Protein AF-A0A6I5CE59-F1 (afdb_monomer_lite)

Sequence (77 aa):
FRDAVLTAVNMGRDADTTAAVAGALAGATQGVAAVPEDWAAAIGPARGTCLPSVAGRHVLEVADLLVARAVIDPGDG

Foldseek 3Di:
DVVQLVVQLVPDDPSVVSSVVSCVVVCVVPHPVVDDPVVVVPFAQDCCPVHVVRHRPGPVVVVVVVVVVCVVDVDDD

Secondary structure (DSSP, 8-state):
-HHHHHHHHTT-SSHHHHHHHHHHHHHHHH-GGGS-HHHHHT------SS-GGGTT--HHHHHHHHHHHHHH-----

Structure (mmCIF, N/CA/C/O backbone):
data_AF-A0A6I5CE59-F1
#
_entry.id   AF-A0A6I5CE59-F1
#
loop_
_atom_site.group_PDB
_atom_site.id
_atom_site.type_symbol
_atom_site.label_atom_id
_atom_site.label_alt_id
_atom_site.label_comp_id
_atom_site.label_asym_id
_atom_site.label_entity_id
_atom_site.label_seq_id
_atom_site.pdbx_PDB_ins_code
_atom_site.Cartn_x
_atom_site.Cartn_y
_atom_site.Cartn_z
_atom_site.occupancy
_atom_site.B_iso_or_equiv
_atom_site.auth_seq_id
_atom_site.auth_comp_id
_atom_site.auth_asym_id
_atom_site.auth_atom_id
_atom_site.pdbx_PDB_model_num
ATOM 1 N N . PHE A 1 1 ? -4.806 0.552 8.941 1.00 95.75 1 PHE A N 1
ATOM 2 C CA . PHE A 1 1 ? -3.626 1.016 8.200 1.00 95.75 1 PHE A CA 1
ATOM 3 C C . PHE A 1 1 ? -3.363 2.476 8.517 1.00 95.75 1 PHE A C 1
ATOM 5 O O . PHE A 1 1 ? -2.402 2.743 9.224 1.00 95.75 1 PHE A O 1
ATOM 12 N N . ARG A 1 2 ? -4.241 3.398 8.085 1.00 96.06 2 ARG A N 1
ATOM 13 C CA . ARG A 1 2 ? -4.067 4.850 8.264 1.00 96.06 2 ARG A CA 1
ATOM 14 C C . ARG A 1 2 ? -3.695 5.248 9.693 1.00 96.06 2 ARG A C 1
ATOM 16 O O . ARG A 1 2 ? -2.649 5.853 9.880 1.00 96.06 2 ARG A O 1
ATOM 23 N N . ASP A 1 3 ? -4.498 4.854 10.678 1.00 96.56 3 ASP A N 1
ATOM 24 C CA . ASP A 1 3 ? -4.257 5.234 12.076 1.00 96.56 3 ASP A CA 1
ATOM 25 C C . ASP A 1 3 ? -2.925 4.690 12.596 1.00 96.56 3 ASP A C 1
ATOM 27 O O . ASP A 1 3 ? -2.137 5.441 13.152 1.00 96.56 3 ASP A O 1
ATOM 31 N N . ALA A 1 4 ? -2.622 3.415 12.332 1.00 95.81 4 ALA A N 1
ATOM 32 C CA . ALA A 1 4 ? -1.360 2.796 12.738 1.00 95.81 4 ALA A CA 1
ATOM 33 C C . ALA A 1 4 ? -0.138 3.525 12.151 1.00 95.81 4 ALA A C 1
ATOM 35 O O . ALA A 1 4 ? 0.823 3.799 12.870 1.00 95.81 4 ALA A O 1
ATOM 36 N N . VAL A 1 5 ? -0.193 3.880 10.863 1.00 95.38 5 VAL A N 1
ATOM 37 C CA . VAL A 1 5 ? 0.877 4.627 10.187 1.00 95.38 5 VAL A CA 1
ATOM 38 C C . VAL A 1 5 ? 0.987 6.042 10.752 1.00 95.38 5 VAL A C 1
ATOM 40 O O . VAL A 1 5 ? 2.090 6.462 11.087 1.00 95.38 5 VAL A O 1
ATOM 43 N N . LEU A 1 6 ? -0.132 6.757 10.925 1.00 95.62 6 LEU A N 1
ATOM 44 C CA . LEU A 1 6 ? -0.133 8.110 11.494 1.00 95.62 6 LEU A CA 1
ATOM 45 C C . LEU A 1 6 ? 0.378 8.132 12.935 1.00 95.62 6 LEU A C 1
ATOM 47 O O . LEU A 1 6 ? 1.123 9.033 13.310 1.00 95.62 6 LEU A O 1
ATOM 51 N N . THR A 1 7 ? 0.015 7.152 13.756 1.00 94.94 7 THR A N 1
ATOM 52 C CA . THR A 1 7 ? 0.553 7.034 15.113 1.00 94.94 7 THR A CA 1
ATOM 53 C C . THR A 1 7 ? 2.064 6.829 15.074 1.00 94.94 7 THR A C 1
ATOM 55 O O . THR A 1 7 ? 2.783 7.537 15.773 1.00 94.94 7 THR A O 1
ATOM 58 N N . ALA A 1 8 ? 2.552 5.921 14.225 1.00 93.94 8 ALA A N 1
ATOM 59 C CA . ALA A 1 8 ? 3.974 5.620 14.114 1.00 93.94 8 ALA A CA 1
ATOM 60 C C . ALA A 1 8 ? 4.810 6.814 13.616 1.00 93.94 8 ALA A C 1
ATOM 62 O O . ALA A 1 8 ? 5.843 7.118 14.213 1.00 93.94 8 ALA A O 1
ATOM 63 N N . VAL A 1 9 ? 4.359 7.537 12.581 1.00 93.81 9 VAL A N 1
ATOM 64 C CA . VAL A 1 9 ? 5.104 8.708 12.071 1.00 93.81 9 VAL A CA 1
ATOM 65 C C . VAL A 1 9 ? 5.185 9.843 13.095 1.00 93.81 9 VAL A C 1
ATOM 67 O O . VAL A 1 9 ? 6.162 10.586 13.124 1.00 93.81 9 VAL A O 1
ATOM 70 N N . ASN A 1 10 ? 4.186 9.965 13.974 1.00 92.94 10 ASN A N 1
ATOM 71 C CA . ASN A 1 10 ? 4.132 11.024 14.981 1.00 92.94 10 ASN A CA 1
ATOM 72 C C . ASN A 1 10 ? 4.955 10.721 16.251 1.00 92.94 10 ASN A C 1
ATOM 74 O O . ASN A 1 10 ? 5.038 11.578 17.129 1.00 92.94 10 ASN A O 1
ATOM 78 N N . MET A 1 11 ? 5.581 9.542 16.373 1.00 87.56 11 MET A N 1
ATOM 79 C CA . MET A 1 11 ? 6.382 9.163 17.553 1.00 87.56 11 MET A CA 1
ATOM 80 C C . MET 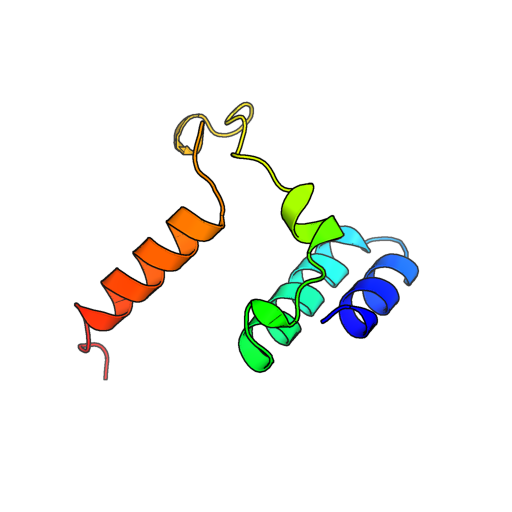A 1 11 ? 7.816 9.733 17.564 1.00 87.56 11 MET A C 1
ATOM 82 O O . MET A 1 11 ? 8.455 9.746 18.615 1.00 87.56 11 MET A O 1
ATOM 86 N N . GLY A 1 12 ? 8.312 10.257 16.437 1.00 83.25 12 GLY A N 1
ATOM 87 C CA . GLY A 1 12 ? 9.642 10.873 16.326 1.00 83.25 12 GLY A CA 1
ATOM 88 C C . GLY A 1 12 ? 10.825 9.886 16.287 1.00 83.25 12 GLY A C 1
ATOM 89 O O . GLY A 1 12 ? 10.658 8.673 16.381 1.00 83.25 12 GLY A O 1
ATOM 90 N N . ARG A 1 13 ? 12.041 10.440 16.137 1.00 79.81 13 ARG A N 1
ATOM 91 C CA . ARG A 1 13 ? 13.361 9.768 16.043 1.00 79.81 13 ARG A CA 1
ATOM 92 C C . ARG A 1 13 ? 13.528 8.787 14.873 1.00 79.81 13 ARG A C 1
ATOM 94 O O . ARG A 1 13 ? 14.252 9.112 13.944 1.00 79.81 13 ARG A O 1
ATOM 101 N N . ASP A 1 14 ? 12.841 7.650 14.914 1.00 83.69 14 ASP A N 1
ATOM 102 C CA . ASP A 1 14 ? 12.883 6.573 13.907 1.00 83.69 14 ASP A CA 1
ATOM 103 C C . ASP A 1 14 ? 11.483 6.348 13.308 1.00 83.69 14 ASP A C 1
ATOM 105 O O . ASP A 1 14 ? 11.017 5.220 13.102 1.00 83.69 14 ASP A O 1
ATOM 109 N N . ALA A 1 15 ? 10.786 7.463 13.082 1.00 90.69 15 ALA A N 1
ATOM 110 C CA . ALA A 1 15 ? 9.412 7.521 12.604 1.00 90.69 15 ALA A CA 1
ATOM 111 C C . ALA A 1 15 ? 9.230 6.756 11.284 1.00 90.69 15 ALA A C 1
ATOM 113 O O . ALA A 1 15 ? 8.284 5.984 11.159 1.00 90.69 15 ALA A O 1
ATOM 114 N N . ASP A 1 16 ? 10.169 6.898 10.344 1.00 92.00 16 ASP A N 1
ATOM 115 C CA . ASP A 1 16 ? 10.099 6.275 9.018 1.00 92.00 16 ASP A CA 1
ATOM 116 C C . ASP A 1 16 ? 10.126 4.745 9.110 1.00 92.00 16 ASP A C 1
ATOM 118 O O . ASP A 1 16 ? 9.258 4.060 8.567 1.00 92.00 16 ASP A O 1
ATOM 122 N N . THR A 1 17 ? 11.092 4.200 9.857 1.00 92.94 17 THR A N 1
ATOM 123 C CA . THR A 1 17 ? 11.234 2.754 10.072 1.00 92.94 17 THR A CA 1
ATOM 124 C C . THR A 1 17 ? 10.019 2.194 10.806 1.00 92.94 17 THR A C 1
ATOM 126 O O . THR A 1 17 ? 9.463 1.171 10.406 1.00 92.94 17 THR A O 1
ATOM 129 N N . THR A 1 18 ? 9.567 2.883 11.857 1.00 94.06 18 THR A N 1
ATOM 130 C CA . THR A 1 18 ? 8.407 2.457 12.654 1.00 94.06 18 THR A CA 1
ATOM 131 C C . THR A 1 18 ? 7.130 2.473 11.815 1.00 94.06 18 THR A C 1
ATOM 133 O O . 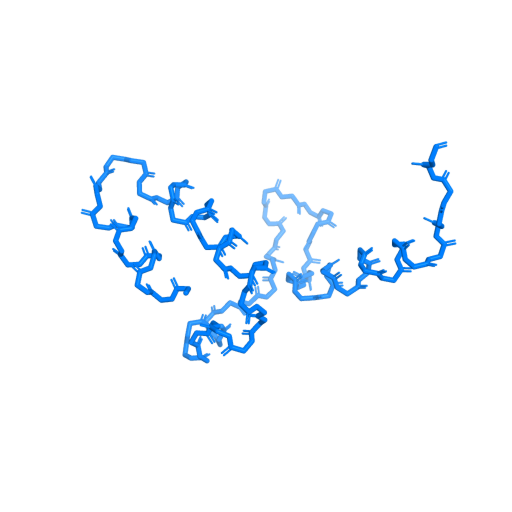THR A 1 18 ? 6.346 1.525 11.861 1.00 94.06 18 THR A O 1
ATOM 136 N N . ALA A 1 19 ? 6.936 3.509 10.999 1.00 94.69 19 ALA A N 1
ATOM 137 C CA . ALA A 1 19 ? 5.792 3.633 10.107 1.00 94.69 19 ALA A CA 1
ATOM 138 C C . ALA A 1 19 ? 5.811 2.593 8.985 1.00 94.69 19 ALA A C 1
ATOM 140 O O . ALA A 1 19 ? 4.759 2.041 8.662 1.00 94.69 19 ALA A O 1
ATOM 141 N N . ALA A 1 20 ? 6.986 2.270 8.438 1.00 94.94 20 ALA A N 1
ATOM 142 C CA . ALA A 1 20 ? 7.133 1.210 7.445 1.00 94.94 20 ALA A CA 1
ATOM 143 C C . ALA A 1 20 ? 6.721 -0.157 8.017 1.00 94.94 20 ALA A C 1
ATOM 145 O O . ALA A 1 20 ? 5.934 -0.873 7.396 1.00 94.94 20 ALA A O 1
ATOM 146 N N . VAL A 1 21 ? 7.183 -0.495 9.226 1.00 95.94 21 VAL A N 1
ATOM 147 C CA . VAL A 1 21 ? 6.824 -1.757 9.896 1.00 95.94 21 VAL A CA 1
ATOM 148 C C . VAL A 1 21 ? 5.339 -1.786 10.272 1.00 95.94 21 VAL A C 1
ATOM 150 O O . VAL A 1 21 ? 4.646 -2.757 9.963 1.00 95.94 21 VAL A O 1
ATOM 153 N N . ALA A 1 22 ? 4.819 -0.718 10.884 1.00 96.19 22 ALA A N 1
ATOM 154 C CA . ALA A 1 22 ? 3.403 -0.613 11.237 1.00 96.19 22 ALA A CA 1
ATOM 155 C C . ALA A 1 22 ? 2.495 -0.701 9.998 1.00 96.19 22 ALA A C 1
ATOM 157 O O . ALA A 1 22 ? 1.471 -1.388 10.023 1.00 96.19 22 ALA A O 1
ATOM 158 N N . GLY A 1 23 ? 2.889 -0.052 8.899 1.00 96.38 23 GLY A N 1
ATOM 159 C CA . GLY A 1 23 ? 2.201 -0.104 7.614 1.00 96.38 23 GLY A CA 1
ATOM 160 C C . GLY A 1 23 ? 2.208 -1.501 6.999 1.00 96.38 23 GLY A C 1
ATOM 161 O O . GLY A 1 23 ? 1.156 -1.964 6.565 1.00 96.38 23 GLY A O 1
ATOM 162 N N . ALA A 1 24 ? 3.343 -2.207 7.020 1.00 96.19 24 ALA A N 1
ATOM 163 C CA . ALA A 1 24 ? 3.436 -3.577 6.510 1.00 96.19 24 ALA A CA 1
ATOM 164 C C . ALA A 1 24 ? 2.507 -4.538 7.273 1.00 96.19 24 ALA A C 1
ATOM 166 O O . ALA A 1 24 ? 1.737 -5.273 6.655 1.00 96.19 24 ALA A O 1
ATOM 167 N N . LEU A 1 25 ? 2.511 -4.483 8.609 1.00 97.50 25 LEU A N 1
ATOM 168 C CA . LEU A 1 25 ? 1.656 -5.327 9.453 1.00 97.50 25 LEU A CA 1
ATOM 169 C C . LEU A 1 25 ? 0.166 -4.996 9.284 1.00 97.50 25 LEU A C 1
ATOM 171 O O . LEU A 1 25 ? -0.673 -5.886 9.121 1.00 97.50 25 LEU A O 1
ATOM 175 N N . ALA A 1 26 ? -0.181 -3.708 9.291 1.00 97.06 26 ALA A N 1
ATOM 176 C CA . ALA A 1 26 ? -1.563 -3.282 9.102 1.00 97.06 26 ALA A CA 1
ATOM 177 C C . ALA A 1 26 ? -2.065 -3.571 7.676 1.00 97.06 26 ALA A C 1
ATOM 179 O O . ALA A 1 26 ? -3.228 -3.914 7.495 1.00 97.06 26 ALA A O 1
ATOM 180 N N . GLY A 1 27 ? -1.201 -3.451 6.666 1.00 95.94 27 GLY A N 1
ATOM 181 C CA . GLY A 1 27 ? -1.526 -3.744 5.271 1.00 95.94 27 GLY A CA 1
ATOM 182 C C . GLY A 1 27 ? -1.730 -5.237 5.029 1.00 95.94 27 GLY A C 1
ATOM 183 O O . GLY A 1 27 ? -2.711 -5.622 4.402 1.00 95.94 27 GLY A O 1
ATOM 184 N N . ALA A 1 28 ? -0.870 -6.087 5.596 1.00 95.31 28 ALA A N 1
ATOM 185 C CA . ALA A 1 28 ? -1.012 -7.539 5.496 1.00 95.31 28 ALA A CA 1
ATOM 186 C C . ALA A 1 28 ? -2.318 -8.054 6.129 1.00 95.31 28 ALA A C 1
ATOM 188 O O . ALA A 1 28 ? -2.921 -8.993 5.620 1.00 95.31 28 ALA A O 1
ATOM 189 N N . THR A 1 29 ? -2.776 -7.430 7.220 1.00 96.75 29 THR A N 1
ATOM 190 C CA . THR A 1 29 ? -3.996 -7.849 7.936 1.00 96.75 29 THR A CA 1
ATOM 191 C C . THR A 1 29 ? -5.288 -7.296 7.337 1.00 96.75 29 THR A C 1
ATOM 193 O O . THR A 1 29 ? -6.334 -7.924 7.472 1.00 96.75 29 THR A O 1
ATOM 196 N N . GLN A 1 30 ? -5.242 -6.126 6.696 1.00 96.69 30 GLN A N 1
ATOM 197 C CA . GLN A 1 30 ? -6.439 -5.425 6.207 1.00 96.69 30 GLN A CA 1
ATOM 198 C C . GLN A 1 30 ? -6.554 -5.400 4.677 1.00 96.69 30 GLN A C 1
ATOM 200 O O . GLN A 1 30 ? -7.587 -4.998 4.143 1.00 96.69 30 GLN A O 1
ATOM 205 N N . GLY A 1 31 ? -5.511 -5.837 3.971 1.00 94.62 31 GLY A N 1
ATOM 206 C CA . GLY A 1 31 ? -5.433 -5.813 2.518 1.00 94.62 31 GLY A CA 1
ATOM 207 C C . GLY A 1 31 ? -5.120 -4.431 1.940 1.00 94.62 31 GLY A C 1
ATOM 208 O O . GLY A 1 31 ? -5.118 -3.407 2.627 1.00 94.62 31 GLY A O 1
ATOM 209 N N . VAL A 1 32 ? -4.871 -4.406 0.628 1.00 94.12 32 VAL A N 1
ATOM 210 C CA . VAL A 1 32 ? -4.465 -3.194 -0.107 1.00 94.12 32 VAL A CA 1
ATOM 211 C C . VAL A 1 32 ? -5.518 -2.083 -0.062 1.00 94.12 32 VAL A C 1
ATOM 213 O O . VAL A 1 32 ? -5.166 -0.910 -0.001 1.00 94.12 32 VAL A O 1
ATOM 216 N N . ALA A 1 33 ? -6.805 -2.437 0.001 1.00 94.94 33 ALA A N 1
ATOM 217 C CA . ALA A 1 33 ? -7.910 -1.478 0.064 1.00 94.94 33 ALA A CA 1
ATOM 218 C C . ALA A 1 33 ? -7.916 -0.624 1.348 1.00 94.94 33 ALA A C 1
ATOM 220 O O . ALA A 1 33 ? -8.609 0.388 1.408 1.00 94.94 33 ALA A O 1
ATOM 221 N N . ALA A 1 34 ? -7.152 -1.008 2.378 1.00 95.75 34 ALA A N 1
ATOM 222 C CA . ALA A 1 34 ? -6.996 -0.214 3.594 1.00 95.75 34 ALA A CA 1
ATOM 223 C C . ALA A 1 34 ? -6.010 0.960 3.436 1.00 95.75 34 ALA A C 1
ATOM 225 O O . ALA A 1 34 ? -5.956 1.833 4.310 1.00 95.75 34 ALA A O 1
ATOM 226 N N . VAL A 1 35 ? -5.208 0.977 2.365 1.00 96.50 35 VAL A N 1
ATOM 227 C CA . VAL A 1 35 ? -4.270 2.064 2.065 1.00 96.50 35 VAL A CA 1
ATOM 228 C C . VAL A 1 35 ? -5.046 3.237 1.453 1.00 96.50 35 VAL A C 1
ATOM 230 O O . VAL A 1 35 ? -5.745 3.033 0.462 1.00 96.50 35 VAL A O 1
ATOM 233 N N . PRO A 1 36 ? -4.938 4.463 2.004 1.00 96.94 36 PRO A N 1
ATOM 234 C CA . PRO A 1 36 ? -5.563 5.638 1.403 1.00 96.94 36 PRO A CA 1
ATOM 235 C C . PRO A 1 36 ? -5.100 5.851 -0.044 1.00 96.94 36 PRO A C 1
ATOM 237 O O . PRO A 1 36 ? -3.901 5.816 -0.329 1.00 96.94 36 PRO A O 1
ATOM 240 N N . GLU A 1 37 ? -6.049 6.067 -0.955 1.00 95.06 37 GLU A N 1
ATOM 241 C CA . GLU A 1 37 ? -5.783 6.189 -2.395 1.00 95.06 37 GLU A CA 1
ATOM 242 C C . GLU A 1 37 ? -4.842 7.357 -2.711 1.00 95.06 37 GLU A C 1
ATOM 244 O O . GLU A 1 37 ? -3.922 7.219 -3.514 1.00 95.06 37 GLU A O 1
ATOM 249 N N . ASP A 1 38 ? -5.011 8.481 -2.017 1.00 96.38 38 ASP A N 1
ATOM 250 C CA . ASP A 1 38 ? -4.164 9.667 -2.128 1.00 96.38 38 ASP A CA 1
ATOM 251 C C . ASP A 1 38 ? -2.706 9.385 -1.738 1.00 96.38 38 ASP A C 1
ATOM 253 O O . ASP A 1 38 ? -1.781 9.935 -2.338 1.00 96.38 38 ASP A O 1
ATOM 257 N N . TRP A 1 39 ? -2.482 8.492 -0.773 1.00 95.81 39 TRP A N 1
ATOM 258 C CA . TRP A 1 39 ? -1.134 8.085 -0.375 1.00 95.81 39 TRP A CA 1
ATOM 259 C C . TRP A 1 39 ? -0.526 7.114 -1.377 1.00 95.81 39 TRP A C 1
ATOM 261 O O . TRP A 1 39 ? 0.647 7.246 -1.720 1.00 95.81 39 TRP A O 1
ATOM 271 N N . ALA A 1 40 ? -1.316 6.156 -1.863 1.00 94.75 40 ALA A N 1
ATOM 272 C CA . ALA A 1 40 ? -0.869 5.204 -2.872 1.00 94.75 40 ALA A CA 1
ATOM 273 C C . ALA A 1 40 ? -0.517 5.907 -4.193 1.00 94.75 40 ALA A C 1
ATOM 275 O O . ALA A 1 40 ? 0.513 5.601 -4.788 1.00 94.75 40 ALA A O 1
ATOM 276 N N . ALA A 1 41 ? -1.311 6.897 -4.610 1.00 94.62 41 ALA A N 1
ATOM 277 C CA . ALA A 1 41 ? -1.090 7.672 -5.831 1.00 94.62 41 ALA A CA 1
ATOM 278 C C . ALA A 1 41 ? 0.215 8.490 -5.815 1.00 94.62 41 ALA A C 1
ATOM 280 O O . ALA A 1 41 ? 0.757 8.812 -6.873 1.00 94.62 41 ALA A O 1
ATOM 281 N N . ALA A 1 42 ? 0.743 8.816 -4.631 1.00 95.19 42 ALA A N 1
ATOM 282 C CA . ALA A 1 42 ? 2.035 9.486 -4.489 1.00 95.19 42 ALA A CA 1
ATOM 283 C C . ALA A 1 42 ? 3.237 8.544 -4.696 1.00 95.19 42 ALA A C 1
ATOM 285 O O . ALA A 1 42 ? 4.365 9.016 -4.876 1.00 95.19 42 ALA A O 1
ATOM 286 N N . ILE A 1 43 ? 3.028 7.224 -4.665 1.00 94.44 43 ILE A N 1
ATOM 287 C CA . ILE A 1 43 ? 4.092 6.236 -4.836 1.00 94.44 43 ILE A CA 1
ATOM 288 C C . ILE A 1 43 ? 4.305 5.979 -6.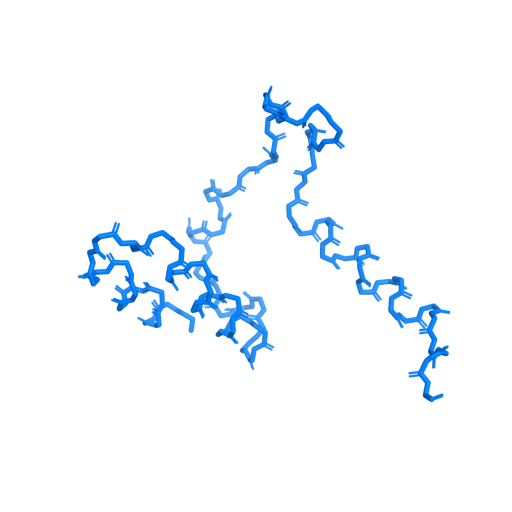326 1.00 94.44 43 ILE A C 1
ATOM 290 O O . ILE A 1 43 ? 3.434 5.477 -7.027 1.00 94.44 43 ILE A O 1
ATOM 294 N N . GLY A 1 44 ? 5.492 6.342 -6.807 1.00 95.25 44 GLY A N 1
ATOM 295 C CA . GLY A 1 44 ? 5.930 6.070 -8.170 1.00 95.25 44 GLY A CA 1
ATOM 296 C C . GLY A 1 44 ? 6.918 4.904 -8.257 1.00 95.25 44 GLY A C 1
ATOM 297 O O . GLY A 1 44 ? 7.390 4.396 -7.235 1.00 95.25 44 GLY A O 1
ATOM 298 N N . PRO A 1 45 ? 7.293 4.499 -9.483 1.00 96.06 45 PRO A N 1
ATOM 299 C CA . PRO A 1 45 ? 8.340 3.511 -9.698 1.00 96.06 45 PRO A CA 1
ATOM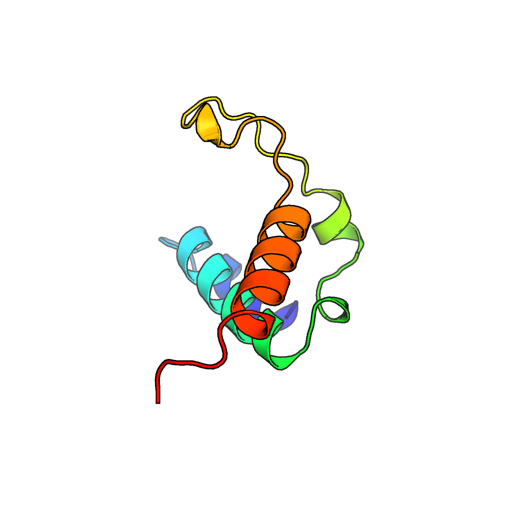 300 C C . PRO A 1 45 ? 9.667 3.930 -9.062 1.00 96.06 45 PRO A C 1
ATOM 302 O O . PRO A 1 45 ? 10.028 5.114 -9.035 1.00 96.06 45 PRO A O 1
ATOM 305 N N . ALA A 1 46 ? 10.434 2.950 -8.591 1.00 95.50 46 ALA A N 1
ATOM 306 C CA . ALA A 1 46 ? 11.752 3.203 -8.040 1.00 95.50 46 ALA A CA 1
ATOM 307 C C . ALA A 1 46 ? 12.668 3.811 -9.112 1.00 95.50 46 ALA A C 1
ATOM 309 O O . ALA A 1 46 ? 12.836 3.271 -10.205 1.00 95.50 46 ALA A O 1
ATOM 310 N N . ARG A 1 47 ? 13.318 4.933 -8.782 1.00 95.25 47 ARG A N 1
ATOM 311 C CA . ARG A 1 47 ? 14.262 5.601 -9.697 1.00 95.25 47 ARG A CA 1
ATOM 312 C C . ARG A 1 47 ? 15.505 4.759 -9.986 1.00 95.25 47 ARG A C 1
ATOM 314 O O . ARG A 1 47 ? 16.141 4.947 -11.012 1.00 95.25 47 ARG A O 1
ATOM 321 N N . GLY A 1 48 ? 15.873 3.870 -9.062 1.00 93.81 48 GLY A N 1
ATOM 322 C CA . GLY A 1 48 ? 17.059 3.020 -9.179 1.00 93.81 48 GLY A CA 1
ATOM 323 C C . GLY A 1 48 ? 18.396 3.750 -9.011 1.00 93.81 48 GLY A C 1
ATOM 324 O O . GLY A 1 48 ? 19.432 3.197 -9.355 1.00 93.81 48 GLY A O 1
ATOM 325 N N . THR A 1 49 ? 18.403 4.970 -8.458 1.00 94.25 49 THR A N 1
ATOM 326 C CA . THR A 1 49 ? 19.625 5.776 -8.271 1.00 94.25 49 THR A CA 1
ATOM 327 C C . THR A 1 49 ? 20.672 5.068 -7.411 1.00 94.25 49 THR A C 1
ATOM 329 O O . THR A 1 49 ? 21.834 5.003 -7.793 1.00 94.25 49 THR A O 1
ATOM 332 N N . CYS A 1 50 ? 20.263 4.514 -6.266 1.00 91.69 50 CYS A N 1
ATOM 333 C CA . CYS A 1 50 ? 21.164 3.779 -5.372 1.00 91.69 50 CYS A CA 1
ATOM 334 C C . CYS A 1 50 ? 21.259 2.288 -5.724 1.00 91.69 50 CYS A C 1
ATOM 336 O O . CYS A 1 50 ? 22.215 1.623 -5.341 1.00 91.69 50 CYS A O 1
ATOM 338 N N . LEU A 1 51 ? 20.259 1.756 -6.431 1.00 92.56 51 LEU A N 1
ATOM 339 C CA . LEU A 1 51 ? 20.170 0.347 -6.791 1.00 92.56 51 LEU A CA 1
ATOM 340 C C . LEU A 1 51 ? 19.621 0.221 -8.221 1.00 92.56 51 LEU A C 1
ATOM 342 O O . LEU A 1 51 ? 18.405 0.182 -8.415 1.00 92.56 51 LEU A O 1
ATOM 346 N N . PRO A 1 52 ? 20.497 0.156 -9.238 1.00 94.44 52 PRO A N 1
ATOM 347 C CA . PRO A 1 52 ? 20.068 0.134 -10.636 1.00 94.44 52 PRO A CA 1
ATOM 348 C C . PRO A 1 52 ? 19.182 -1.064 -10.995 1.00 94.44 52 PRO A C 1
ATOM 350 O O . PRO A 1 52 ? 18.336 -0.963 -11.876 1.00 94.44 52 PRO A O 1
ATOM 353 N N . SER A 1 53 ? 19.318 -2.188 -10.285 1.00 94.38 53 SER A N 1
ATOM 354 C CA . SER A 1 53 ? 18.534 -3.409 -10.524 1.00 94.38 53 SER A CA 1
ATOM 355 C C . SER A 1 53 ? 17.040 -3.278 -10.210 1.00 94.38 53 SER A C 1
ATOM 357 O O . SER A 1 53 ? 16.263 -4.152 -10.595 1.00 94.38 53 SER A O 1
ATOM 359 N N . VAL A 1 54 ? 16.623 -2.208 -9.523 1.00 93.12 54 VAL A N 1
ATOM 360 C CA . VAL A 1 54 ? 15.205 -1.917 -9.253 1.00 93.12 54 VAL A CA 1
ATOM 361 C C . VAL A 1 54 ? 14.680 -0.717 -10.038 1.00 93.12 54 VAL A C 1
ATOM 363 O O . VAL A 1 54 ? 13.540 -0.313 -9.828 1.00 93.12 54 VAL A O 1
ATOM 366 N N . ALA A 1 55 ? 15.480 -0.138 -10.940 1.00 96.38 55 ALA A N 1
ATOM 367 C CA . ALA A 1 55 ? 15.051 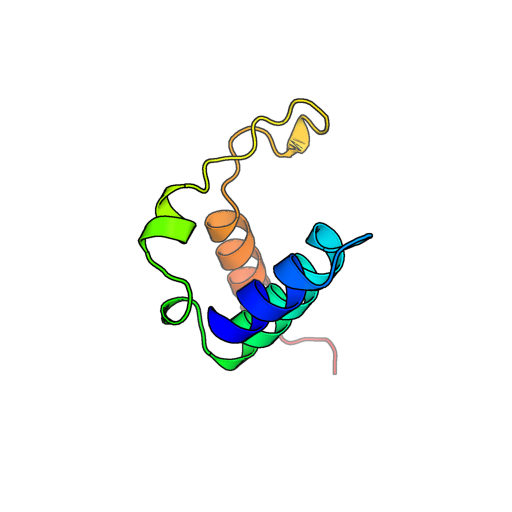0.995 -11.752 1.00 96.38 55 ALA A CA 1
ATOM 368 C C . ALA A 1 55 ? 13.771 0.663 -12.538 1.00 96.38 55 ALA A C 1
ATOM 370 O O . ALA A 1 55 ? 13.686 -0.367 -13.205 1.00 96.38 55 ALA A O 1
ATOM 371 N N . GLY A 1 56 ? 12.772 1.540 -12.443 1.00 96.31 56 GLY A N 1
ATOM 372 C CA . GLY A 1 56 ? 11.492 1.405 -13.137 1.00 96.31 56 GLY A CA 1
ATOM 373 C C . GLY A 1 56 ? 10.505 0.420 -12.507 1.00 96.31 56 GLY A C 1
ATOM 374 O O . GLY A 1 56 ? 9.374 0.352 -12.977 1.00 96.31 56 GLY A O 1
ATOM 375 N N . ARG A 1 57 ? 10.872 -0.301 -11.437 1.00 96.00 57 ARG A N 1
ATOM 376 C CA . ARG A 1 57 ? 9.959 -1.245 -10.773 1.00 96.00 57 ARG A CA 1
ATOM 377 C C . ARG A 1 57 ? 9.011 -0.540 -9.819 1.00 96.00 57 ARG A C 1
ATOM 379 O O . ARG A 1 57 ? 9.437 0.284 -9.004 1.00 96.00 57 ARG A O 1
ATOM 386 N N . HIS A 1 58 ? 7.738 -0.910 -9.882 1.00 96.44 58 HIS A N 1
ATOM 387 C CA . HIS A 1 58 ? 6.736 -0.477 -8.914 1.00 96.44 58 HIS A CA 1
ATOM 388 C C . HIS A 1 58 ? 6.579 -1.514 -7.794 1.00 96.44 58 HIS A C 1
ATOM 390 O O . HIS A 1 58 ? 6.671 -2.715 -8.034 1.00 96.44 58 HIS A O 1
ATOM 396 N N . VAL A 1 59 ? 6.307 -1.074 -6.562 1.00 93.94 59 VAL A N 1
ATOM 397 C CA . VAL A 1 59 ? 6.178 -1.994 -5.414 1.00 93.94 59 VAL A CA 1
ATOM 398 C C . VAL A 1 59 ? 5.039 -3.007 -5.589 1.00 93.94 59 VAL A C 1
ATOM 400 O O . VAL A 1 59 ? 5.179 -4.156 -5.187 1.00 93.94 59 VAL A O 1
ATOM 403 N N . LEU A 1 60 ? 3.947 -2.604 -6.247 1.00 94.75 60 LEU A N 1
ATOM 404 C CA . LEU A 1 60 ? 2.814 -3.493 -6.539 1.00 94.75 60 LEU A CA 1
ATOM 405 C C . LEU A 1 60 ? 3.198 -4.616 -7.511 1.00 94.75 60 LEU A C 1
ATOM 407 O O . LEU A 1 60 ? 2.861 -5.763 -7.260 1.00 94.75 60 LEU A O 1
ATOM 411 N N . GLU A 1 61 ? 3.991 -4.317 -8.545 1.00 94.94 61 GLU A N 1
ATOM 412 C CA . GLU A 1 61 ? 4.502 -5.337 -9.473 1.00 94.94 61 GLU A CA 1
ATOM 413 C C . GLU A 1 61 ? 5.337 -6.383 -8.725 1.00 94.94 61 GLU A C 1
ATOM 415 O O . GLU A 1 61 ? 5.193 -7.586 -8.931 1.00 94.94 61 GLU A O 1
ATOM 420 N N . VAL A 1 62 ? 6.197 -5.929 -7.809 1.00 94.12 62 VAL A N 1
ATOM 421 C CA . VAL A 1 62 ? 7.009 -6.830 -6.984 1.00 94.12 62 VAL A CA 1
ATOM 422 C C . VAL A 1 62 ? 6.125 -7.682 -6.071 1.00 94.12 62 VAL A C 1
ATOM 424 O O . VAL A 1 62 ? 6.377 -8.879 -5.944 1.00 94.12 62 VAL A O 1
ATOM 427 N N . ALA A 1 63 ? 5.091 -7.097 -5.463 1.00 94.12 63 ALA A N 1
ATOM 428 C CA . ALA A 1 63 ? 4.146 -7.835 -4.629 1.00 94.12 63 ALA A CA 1
ATOM 429 C C . ALA A 1 63 ? 3.418 -8.930 -5.429 1.00 94.12 63 ALA A C 1
ATOM 431 O O . ALA A 1 63 ? 3.388 -10.080 -4.989 1.00 94.12 63 ALA A O 1
ATOM 432 N N . ASP A 1 64 ? 2.927 -8.610 -6.628 1.00 94.88 64 ASP A N 1
ATOM 433 C CA . ASP A 1 64 ? 2.246 -9.566 -7.507 1.00 94.88 64 ASP A CA 1
ATOM 434 C C . ASP A 1 64 ? 3.169 -10.724 -7.917 1.00 94.88 64 ASP A C 1
ATOM 436 O O . ASP A 1 64 ? 2.775 -11.892 -7.867 1.00 94.88 64 ASP A O 1
ATOM 440 N N . LEU A 1 65 ? 4.430 -10.430 -8.253 1.00 94.25 65 LEU A N 1
ATOM 441 C CA . LEU A 1 65 ? 5.429 -11.454 -8.581 1.00 94.25 65 LEU A CA 1
ATOM 442 C C . LEU A 1 65 ? 5.728 -12.386 -7.399 1.00 94.25 65 LEU A C 1
ATOM 444 O O . LEU A 1 65 ? 5.928 -13.587 -7.599 1.00 94.25 65 LEU A O 1
ATOM 448 N N . LEU A 1 66 ? 5.779 -11.851 -6.177 1.00 93.25 66 LEU A N 1
ATOM 449 C CA . LEU A 1 66 ? 6.005 -12.646 -4.968 1.00 93.25 66 LEU A CA 1
ATOM 450 C C . LEU A 1 66 ? 4.816 -13.564 -4.672 1.00 93.25 66 LEU A C 1
ATOM 452 O O . LEU A 1 66 ? 5.026 -14.743 -4.390 1.00 93.25 66 LEU A O 1
ATOM 456 N N . VAL A 1 67 ? 3.586 -13.061 -4.805 1.00 93.19 67 VAL A N 1
ATOM 457 C CA . VAL A 1 67 ? 2.369 -13.872 -4.653 1.00 93.19 67 VAL A CA 1
ATOM 458 C C . VAL A 1 67 ? 2.328 -14.978 -5.704 1.00 93.19 67 VAL A C 1
ATOM 460 O O . VAL A 1 67 ? 2.118 -16.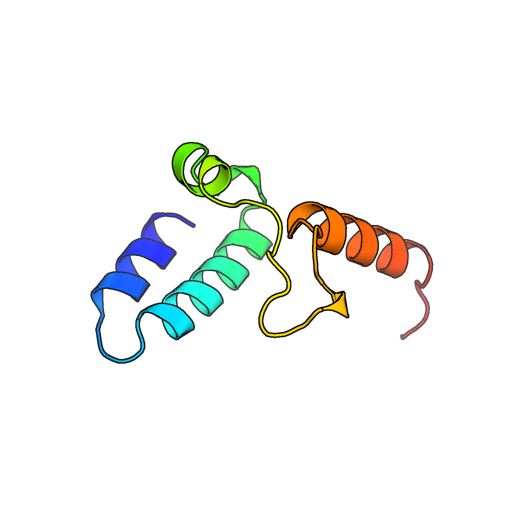140 -5.363 1.00 93.19 67 VAL A O 1
ATOM 463 N N . ALA A 1 68 ? 2.600 -14.652 -6.970 1.00 93.06 68 ALA A N 1
ATOM 464 C CA . ALA A 1 68 ? 2.634 -15.641 -8.043 1.00 93.06 68 ALA A CA 1
ATOM 465 C C . ALA A 1 68 ? 3.666 -16.749 -7.774 1.00 93.06 68 ALA A C 1
ATOM 467 O O . ALA A 1 68 ? 3.385 -17.922 -8.005 1.00 93.06 68 ALA A O 1
ATOM 468 N N . ARG A 1 69 ? 4.845 -16.400 -7.243 1.00 92.62 69 ARG A N 1
ATOM 469 C CA . ARG A 1 69 ? 5.869 -17.384 -6.861 1.00 92.62 69 ARG A CA 1
ATOM 470 C C . ARG A 1 69 ? 5.441 -18.267 -5.695 1.00 92.62 69 ARG A C 1
ATOM 472 O O . ARG A 1 69 ? 5.623 -19.474 -5.788 1.00 92.62 69 ARG A O 1
ATOM 479 N N . ALA A 1 70 ? 4.849 -17.690 -4.652 1.00 90.06 70 ALA A N 1
ATOM 480 C CA . ALA A 1 70 ? 4.365 -18.445 -3.496 1.00 90.06 70 ALA A CA 1
ATOM 481 C C . ALA A 1 70 ? 3.251 -19.442 -3.865 1.00 90.06 70 ALA A C 1
ATOM 483 O O . ALA A 1 70 ? 3.124 -20.491 -3.248 1.00 90.06 70 ALA A O 1
ATOM 484 N N . VAL A 1 71 ? 2.453 -19.141 -4.893 1.00 85.12 71 VAL A N 1
ATOM 485 C CA . VAL A 1 71 ? 1.428 -20.067 -5.404 1.00 85.12 71 VAL A CA 1
ATOM 486 C C . VAL A 1 71 ? 2.038 -21.201 -6.241 1.00 85.12 71 VAL A C 1
ATOM 488 O O . VAL A 1 71 ? 1.486 -22.298 -6.279 1.00 85.12 71 VAL A O 1
ATOM 491 N N . ILE A 1 72 ? 3.162 -20.953 -6.922 1.00 72.56 72 ILE A N 1
ATOM 492 C CA . ILE A 1 72 ? 3.836 -21.939 -7.784 1.00 72.56 72 ILE A CA 1
ATOM 493 C C . ILE A 1 72 ? 4.727 -22.898 -6.974 1.00 72.56 72 ILE A C 1
ATOM 495 O O . ILE A 1 72 ? 4.955 -24.020 -7.424 1.00 72.56 72 ILE A O 1
ATOM 499 N N . ASP A 1 73 ? 5.174 -22.498 -5.782 1.00 67.75 73 ASP A N 1
ATOM 500 C CA . ASP A 1 73 ? 5.962 -23.327 -4.865 1.00 67.75 73 ASP A CA 1
ATOM 501 C C . ASP A 1 73 ? 5.204 -23.609 -3.552 1.00 67.75 73 ASP A C 1
ATOM 503 O O . ASP A 1 73 ? 5.399 -22.908 -2.562 1.00 67.75 73 ASP A O 1
ATOM 507 N N . PRO A 1 74 ? 4.312 -24.618 -3.507 1.00 61.97 74 PRO A N 1
ATOM 508 C CA . PRO A 1 74 ? 3.645 -25.020 -2.267 1.00 61.97 74 PRO A CA 1
ATOM 509 C C . PRO A 1 74 ? 4.547 -25.863 -1.335 1.00 61.97 74 PRO A C 1
ATOM 511 O O . PRO A 1 74 ? 4.028 -26.509 -0.424 1.00 61.97 74 PRO A O 1
ATOM 514 N N . GLY A 1 75 ? 5.856 -25.952 -1.602 1.00 66.69 75 GLY A N 1
ATOM 515 C CA . GLY A 1 75 ? 6.734 -27.021 -1.130 1.00 66.69 75 GLY A CA 1
ATOM 516 C C . GLY A 1 75 ? 7.822 -26.621 -0.135 1.00 66.69 75 GLY A C 1
ATOM 517 O O . GLY A 1 75 ? 8.988 -26.916 -0.381 1.00 66.69 75 GLY A O 1
ATOM 518 N N . ASP A 1 76 ? 7.458 -26.068 1.019 1.00 58.31 76 ASP A N 1
ATOM 519 C CA . ASP A 1 76 ? 8.291 -26.084 2.229 1.00 58.31 76 ASP A CA 1
ATOM 520 C C . ASP A 1 76 ? 7.444 -26.298 3.499 1.00 58.31 76 ASP A C 1
ATOM 522 O O . ASP A 1 76 ? 7.293 -25.431 4.358 1.00 58.31 76 ASP A O 1
ATOM 526 N N . GLY A 1 77 ? 6.875 -27.506 3.596 1.00 54.34 77 GLY A N 1
ATOM 527 C CA . GLY A 1 77 ? 6.382 -28.105 4.843 1.00 54.34 77 GLY A CA 1
ATOM 528 C C . GLY A 1 77 ? 7.410 -29.038 5.469 1.00 54.34 77 GLY A C 1
ATOM 529 O O . GLY A 1 77 ? 8.071 -29.775 4.700 1.00 54.34 77 GLY A O 1
#

pLDDT: mean 91.67, std 8.89, range [54.34, 97.5]

Radius of gyration: 14.87 Å; chains: 1; bounding box: 29×39×31 Å